Protein AF-T1GBB3-F1 (afdb_monomer_lite)

InterPro domains:
  IPR013783 Immunoglobulin-like fold [G3DSA:2.60.40.10] (2-65)
  IPR036179 Immunoglobulin-like domain superfamily [SSF48726] (12-63)

Secondary structure (DSSP, 8-state):
--HHHHHTTTEEEEEEEETTTEEE-TT-EETTTEEE-TTSPEEETT--HHHHTS-EEEEEEETT-

pLDDT: mean 85.22, std 13.3, range [46.44, 96.0]

Organism: Megaselia scalaris (NCBI:txid36166)

Radius of gyration: 12.85 Å; chains: 1; bounding box: 25×21×33 Å

Structure (mmCIF, N/CA/C/O backbone):
data_AF-T1GBB3-F1
#
_entry.id   AF-T1GBB3-F1
#
loop_
_atom_site.group_PDB
_atom_site.id
_atom_site.type_symbol
_atom_site.label_atom_id
_atom_site.label_alt_id
_atom_site.label_comp_id
_atom_site.label_asym_id
_atom_site.label_entity_id
_atom_site.label_seq_id
_atom_site.pdbx_PDB_ins_code
_atom_site.Cartn_x
_atom_site.Cartn_y
_atom_site.Cartn_z
_atom_site.occupancy
_atom_site.B_iso_or_equiv
_atom_site.auth_seq_id
_atom_site.auth_comp_id
_atom_site.auth_asym_id
_atom_site.auth_atom_id
_atom_site.pdbx_PDB_model_num
ATOM 1 N N . MET A 1 1 ? 10.976 7.832 17.578 1.00 46.44 1 MET A N 1
ATOM 2 C CA . MET A 1 1 ? 9.552 7.513 17.369 1.00 46.44 1 MET A CA 1
ATOM 3 C C . MET A 1 1 ? 9.035 8.494 16.337 1.00 46.44 1 MET A C 1
ATOM 5 O O . MET A 1 1 ? 8.903 9.675 16.639 1.00 46.44 1 MET A O 1
ATOM 9 N N . SER A 1 2 ? 8.924 8.065 15.082 1.00 52.16 2 SER A N 1
ATOM 10 C CA . SER A 1 2 ? 8.352 8.899 14.023 1.00 52.16 2 SER A CA 1
ATOM 11 C C . SER A 1 2 ? 6.841 8.985 14.264 1.00 52.16 2 SER A C 1
ATOM 13 O O . SER A 1 2 ? 6.222 7.999 14.651 1.00 52.16 2 SER A O 1
ATOM 15 N N . GLY A 1 3 ? 6.221 10.152 14.065 1.00 53.66 3 GLY A N 1
ATOM 16 C CA . GLY A 1 3 ? 4.789 10.369 14.350 1.00 53.66 3 GLY A CA 1
ATOM 17 C C . GLY A 1 3 ? 3.811 9.432 13.616 1.00 53.66 3 GLY A C 1
ATOM 18 O O . GLY A 1 3 ? 2.623 9.440 13.919 1.00 53.66 3 GLY A O 1
ATOM 19 N N . ALA A 1 4 ? 4.299 8.602 12.688 1.00 54.03 4 ALA A N 1
ATOM 20 C CA . ALA A 1 4 ? 3.543 7.542 12.030 1.00 54.03 4 ALA A CA 1
ATOM 21 C C . ALA A 1 4 ? 3.217 6.350 12.957 1.00 54.03 4 ALA A C 1
ATOM 23 O O . ALA A 1 4 ? 2.148 5.763 12.812 1.00 54.03 4 ALA A O 1
ATOM 24 N N . GLU A 1 5 ? 4.074 6.016 13.933 1.00 53.06 5 GLU A N 1
ATOM 25 C CA . GLU A 1 5 ? 3.831 4.880 14.845 1.00 53.06 5 GLU A CA 1
ATOM 26 C C . GLU A 1 5 ? 2.645 5.133 15.789 1.00 53.06 5 GLU A C 1
ATOM 28 O O . GLU A 1 5 ? 1.827 4.240 15.993 1.00 53.06 5 GLU A O 1
ATOM 33 N N . TYR A 1 6 ? 2.485 6.360 16.300 1.00 54.31 6 TYR A N 1
ATOM 34 C CA . TYR A 1 6 ? 1.434 6.696 17.274 1.00 54.31 6 TYR A CA 1
ATOM 35 C C . TYR A 1 6 ? 0.015 6.655 16.680 1.00 54.31 6 TYR A C 1
ATOM 37 O O . TYR A 1 6 ? -0.952 6.372 17.379 1.00 54.31 6 TYR A O 1
ATOM 45 N N . MET A 1 7 ? -0.134 6.909 15.377 1.00 58.12 7 MET A N 1
ATOM 46 C CA . MET A 1 7 ? -1.450 6.886 14.727 1.00 58.12 7 MET A CA 1
ATOM 47 C C . MET A 1 7 ? -1.939 5.463 14.427 1.00 58.12 7 MET A C 1
ATOM 49 O O . MET A 1 7 ? -3.145 5.250 14.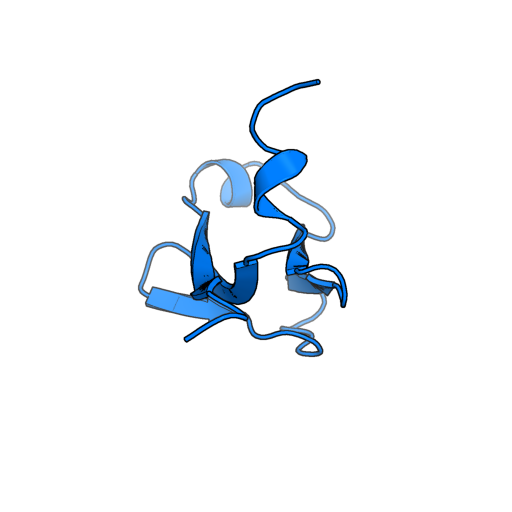324 1.00 58.12 7 MET A O 1
ATOM 53 N N . SER A 1 8 ? -1.033 4.487 14.313 1.00 62.06 8 SER A N 1
ATOM 54 C CA . SER A 1 8 ? -1.362 3.114 13.894 1.00 62.06 8 SER A CA 1
ATOM 55 C C . SER A 1 8 ? -2.313 2.375 14.850 1.00 62.06 8 SER A C 1
ATOM 57 O O . SER A 1 8 ? -3.047 1.483 14.421 1.00 62.06 8 SER A O 1
ATOM 59 N N . GLU A 1 9 ? -2.367 2.786 16.120 1.00 69.38 9 GLU A N 1
ATOM 60 C CA . GLU A 1 9 ? -3.285 2.227 17.122 1.00 69.38 9 GLU A CA 1
ATOM 61 C C . GLU A 1 9 ? -4.719 2.763 16.987 1.00 69.38 9 GLU A C 1
ATOM 63 O O . GLU A 1 9 ? -5.677 2.087 17.367 1.00 69.38 9 GLU A O 1
ATOM 68 N N . PHE A 1 10 ? -4.886 3.953 16.402 1.00 77.88 10 PHE A N 1
ATOM 69 C CA . PHE A 1 10 ? -6.167 4.664 16.346 1.00 77.88 10 PHE A CA 1
ATOM 70 C C . PHE A 1 10 ? -6.753 4.767 14.942 1.00 77.88 10 PHE A C 1
ATOM 72 O O . PHE A 1 10 ? -7.921 5.118 14.800 1.00 77.88 10 PHE A O 1
ATOM 79 N N . VAL A 1 11 ? -5.991 4.432 13.900 1.00 85.38 11 VAL A N 1
ATOM 80 C CA . VAL A 1 11 ? -6.494 4.387 12.525 1.00 85.38 11 VAL A CA 1
ATOM 81 C C . VAL A 1 11 ? -6.350 2.997 11.916 1.00 85.38 11 VAL A C 1
ATOM 83 O O . VAL A 1 11 ? -5.479 2.209 12.274 1.00 85.38 11 VAL A O 1
ATOM 86 N N . MET A 1 12 ? -7.239 2.662 10.988 1.00 89.31 12 MET A N 1
ATOM 87 C CA . MET A 1 12 ? -7.104 1.473 10.146 1.00 89.31 12 MET A CA 1
ATOM 88 C C . MET A 1 12 ? -7.269 1.854 8.683 1.00 89.31 12 MET A C 1
ATOM 90 O O . MET A 1 12 ? -8.171 2.618 8.339 1.00 89.31 12 MET A O 1
ATOM 94 N N . VAL A 1 13 ? -6.404 1.318 7.823 1.00 92.06 13 VAL A N 1
ATOM 95 C CA . VAL A 1 13 ? -6.551 1.460 6.372 1.00 92.06 13 VAL A CA 1
ATOM 96 C C . VAL A 1 13 ? -7.712 0.583 5.916 1.00 92.06 13 VAL A C 1
ATOM 98 O O . VAL A 1 13 ? -7.758 -0.607 6.212 1.00 92.06 13 VAL A O 1
ATOM 101 N N . THR A 1 14 ? -8.656 1.177 5.194 1.00 93.38 14 THR A N 1
ATOM 102 C CA . THR A 1 14 ? -9.822 0.482 4.631 1.00 93.38 14 THR A CA 1
ATOM 103 C C . THR A 1 14 ? -9.673 0.218 3.140 1.00 93.38 14 THR A C 1
ATOM 105 O O . THR A 1 14 ? -10.274 -0.724 2.628 1.00 93.38 14 THR A O 1
ATOM 108 N N . ALA A 1 15 ? -8.868 1.024 2.444 1.00 94.69 15 ALA A N 1
ATOM 109 C CA . ALA A 1 15 ? -8.515 0.822 1.045 1.00 94.69 15 ALA A CA 1
ATOM 110 C C . ALA A 1 15 ? -7.289 1.655 0.658 1.00 94.69 15 ALA A C 1
ATOM 112 O O . ALA A 1 15 ? -7.015 2.695 1.259 1.00 94.69 15 ALA A O 1
ATOM 113 N N . TRP A 1 16 ? -6.630 1.252 -0.422 1.00 96.00 16 TRP A N 1
ATOM 114 C CA . TRP A 1 16 ? -5.763 2.126 -1.206 1.00 96.00 16 TRP A CA 1
ATOM 115 C C . TRP A 1 16 ? -6.492 2.598 -2.462 1.00 96.00 16 TRP A C 1
ATOM 117 O O . TRP A 1 16 ? -7.316 1.879 -3.025 1.00 96.00 16 TRP A O 1
ATOM 127 N N . VAL A 1 17 ? -6.199 3.819 -2.890 1.00 95.31 17 VAL A N 1
ATOM 128 C CA . VAL A 1 17 ? -6.711 4.417 -4.121 1.00 95.31 17 VAL A CA 1
ATOM 129 C C . VAL A 1 17 ? -5.520 4.730 -5.008 1.00 95.31 17 VAL A C 1
ATOM 131 O O . VAL A 1 17 ? -4.650 5.510 -4.620 1.00 95.31 17 VAL A O 1
ATOM 134 N N . GLN A 1 18 ? -5.480 4.097 -6.173 1.00 93.31 18 GLN A N 1
ATOM 135 C CA . GLN A 1 18 ? -4.504 4.394 -7.214 1.00 93.31 18 GLN A CA 1
ATOM 136 C C . GLN A 1 18 ? -5.048 5.498 -8.127 1.00 93.31 18 GLN A C 1
ATOM 138 O O . GLN A 1 18 ? -6.263 5.599 -8.340 1.00 93.31 18 GLN A O 1
ATOM 143 N N . ASP A 1 19 ? -4.144 6.281 -8.714 1.00 86.44 19 ASP A N 1
ATOM 144 C CA . ASP A 1 19 ? -4.448 7.189 -9.821 1.00 86.44 19 ASP A CA 1
ATOM 145 C C . ASP A 1 19 ? -5.421 6.577 -10.837 1.00 86.44 19 ASP A C 1
ATOM 147 O O . ASP A 1 19 ? -5.275 5.428 -11.267 1.00 86.44 19 ASP A O 1
ATOM 151 N N . GLY A 1 20 ? -6.438 7.359 -11.203 1.00 81.31 20 GLY A N 1
ATOM 152 C CA . GLY A 1 20 ? -7.556 6.910 -12.038 1.00 81.31 20 GLY A CA 1
ATOM 153 C C . GLY A 1 20 ? -8.764 6.374 -11.260 1.00 81.31 20 GLY A C 1
ATOM 154 O O . GLY A 1 20 ? -9.756 6.009 -11.881 1.00 81.31 20 GLY A O 1
ATOM 155 N N . GLY A 1 21 ? -8.719 6.360 -9.921 1.00 87.00 21 GLY A N 1
ATOM 156 C CA . GLY A 1 21 ? -9.871 6.023 -9.070 1.00 87.00 21 GLY A CA 1
ATOM 157 C C . GLY A 1 21 ? -10.044 4.527 -8.801 1.00 87.00 21 GLY A C 1
ATOM 158 O O . GLY A 1 21 ? -11.104 4.092 -8.356 1.00 87.00 21 GLY A O 1
ATOM 159 N N . MET A 1 22 ? -9.013 3.723 -9.062 1.00 91.19 22 MET A N 1
ATOM 160 C CA . MET A 1 22 ? -9.037 2.292 -8.777 1.00 91.19 22 MET A CA 1
ATOM 161 C C . MET A 1 22 ? -8.904 2.045 -7.271 1.00 91.19 22 MET A C 1
ATOM 163 O O . MET A 1 22 ? -7.939 2.486 -6.646 1.00 91.19 22 MET A O 1
ATOM 167 N N . HIS A 1 23 ? -9.863 1.312 -6.703 1.00 93.31 23 HIS A N 1
ATOM 168 C CA . HIS A 1 23 ? -9.889 0.955 -5.287 1.00 93.31 23 HIS A CA 1
ATOM 169 C C . HIS A 1 23 ? -9.290 -0.436 -5.054 1.00 93.31 23 HIS A C 1
ATOM 171 O O . HIS A 1 23 ? -9.729 -1.419 -5.648 1.00 93.31 23 HIS A O 1
ATOM 177 N N . LEU A 1 24 ? -8.309 -0.510 -4.157 1.00 93.38 24 LEU A N 1
ATOM 178 C CA . LEU A 1 24 ? -7.629 -1.731 -3.736 1.00 93.38 24 LEU A CA 1
ATOM 179 C C . LEU A 1 24 ? -8.031 -2.026 -2.287 1.00 93.38 24 LEU A C 1
ATOM 181 O O . LEU A 1 24 ? -7.674 -1.271 -1.378 1.00 93.38 24 LEU A O 1
ATOM 185 N N . TYR A 1 25 ? -8.795 -3.095 -2.071 1.00 92.12 25 TYR A N 1
ATOM 186 C CA . TYR A 1 25 ? -9.304 -3.462 -0.749 1.00 92.12 25 TYR A CA 1
ATOM 187 C C . TYR A 1 25 ? -8.440 -4.544 -0.081 1.00 92.12 25 TYR A C 1
ATOM 189 O O . TYR A 1 25 ? -7.858 -5.378 -0.782 1.00 92.12 25 TYR A O 1
ATOM 197 N N . PRO A 1 26 ? -8.379 -4.576 1.265 1.00 87.94 26 PRO A N 1
ATOM 198 C CA . PRO A 1 26 ? -7.780 -5.680 2.013 1.00 87.94 26 PRO A CA 1
ATOM 199 C C . PRO A 1 26 ? -8.273 -7.045 1.529 1.00 87.94 26 PRO A C 1
ATOM 201 O O . PRO A 1 26 ? -9.449 -7.203 1.196 1.00 87.94 26 PRO A O 1
ATOM 204 N N . ASN A 1 27 ? -7.377 -8.034 1.508 1.00 77.69 27 ASN A N 1
ATOM 205 C CA . ASN A 1 27 ? -7.660 -9.406 1.060 1.00 77.69 27 ASN A CA 1
ATOM 206 C C . ASN A 1 27 ? -8.128 -9.525 -0.403 1.00 77.69 27 ASN A C 1
ATOM 208 O O . ASN A 1 27 ? -8.665 -10.560 -0.793 1.00 77.69 27 ASN A O 1
ATOM 212 N N . THR A 1 28 ? -7.926 -8.485 -1.217 1.00 74.50 28 THR A N 1
ATOM 213 C CA . THR A 1 28 ? -8.131 -8.554 -2.665 1.00 74.50 28 THR A CA 1
ATOM 214 C C . THR A 1 28 ? -6.779 -8.696 -3.347 1.00 74.50 28 THR A C 1
ATOM 216 O O . THR A 1 28 ? -5.900 -7.851 -3.175 1.00 74.50 28 THR A O 1
ATOM 219 N N . ASP A 1 29 ? -6.628 -9.761 -4.128 1.00 77.88 29 ASP A N 1
ATOM 220 C CA . ASP A 1 29 ? -5.556 -9.881 -5.108 1.00 77.88 29 ASP A CA 1
ATOM 221 C C . ASP A 1 29 ? -6.097 -9.417 -6.464 1.00 77.88 29 ASP A C 1
ATOM 223 O O . ASP A 1 29 ? -7.028 -10.013 -7.014 1.00 77.88 29 ASP A O 1
ATOM 227 N N . ILE A 1 30 ? -5.533 -8.330 -6.994 1.00 81.25 30 ILE A N 1
ATOM 228 C CA . ILE A 1 30 ? -5.874 -7.858 -8.335 1.00 81.25 30 ILE A CA 1
ATOM 229 C C . ILE A 1 30 ? -4.798 -8.311 -9.313 1.00 81.25 30 ILE A C 1
ATOM 231 O O . ILE A 1 30 ? -3.787 -7.634 -9.529 1.00 81.25 30 ILE A O 1
ATOM 235 N N . GLY A 1 31 ? -5.049 -9.472 -9.920 1.00 82.06 31 GLY A N 1
ATOM 236 C CA . GLY A 1 31 ? -4.237 -10.019 -11.007 1.00 82.06 31 GLY A CA 1
ATOM 237 C C . GLY A 1 31 ? -2.784 -10.314 -10.625 1.00 82.06 31 GLY A C 1
ATOM 238 O O . GLY A 1 31 ? -1.915 -10.279 -11.492 1.00 82.06 31 GLY A O 1
ATOM 239 N N . GLY A 1 32 ? -2.497 -10.537 -9.343 1.00 88.88 32 GLY A N 1
ATOM 240 C CA . GLY A 1 32 ? -1.170 -10.786 -8.782 1.00 88.88 32 GLY A CA 1
ATOM 241 C C . GLY A 1 32 ? -0.303 -9.537 -8.628 1.00 88.88 32 GLY A C 1
ATOM 242 O O . GLY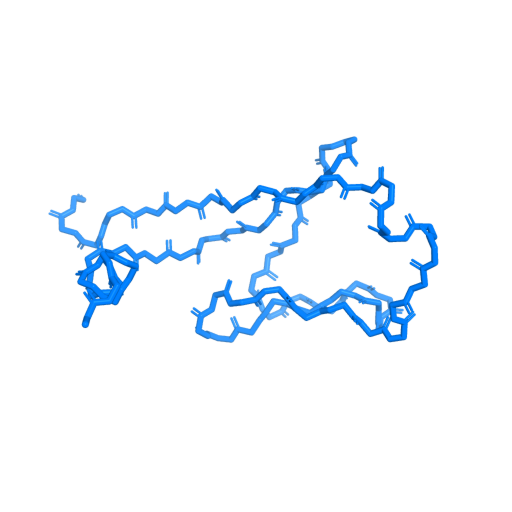 A 1 32 ? 0.812 -9.636 -8.114 1.00 88.88 32 GLY A O 1
ATOM 243 N N . LYS A 1 33 ? -0.768 -8.366 -9.091 1.00 93.94 33 LYS A N 1
ATOM 244 C CA . LYS A 1 33 ? 0.025 -7.127 -9.117 1.00 93.94 33 LYS A CA 1
ATOM 245 C C . LYS A 1 33 ? -0.067 -6.347 -7.811 1.00 93.94 33 LYS A C 1
ATOM 247 O O . LYS A 1 33 ? 0.945 -5.825 -7.349 1.00 93.94 33 LYS A O 1
ATOM 252 N N . TYR A 1 34 ? -1.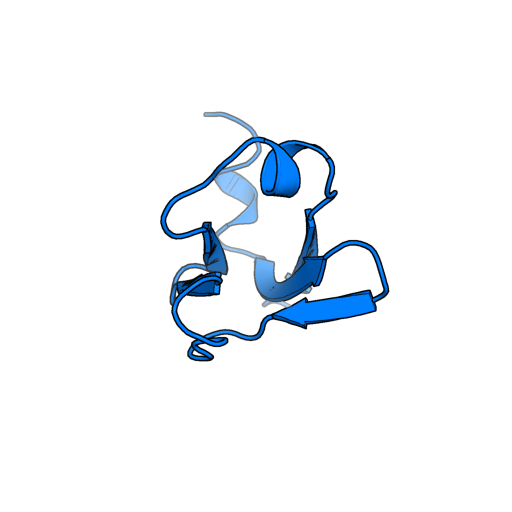266 -6.258 -7.243 1.00 94.25 34 TYR A N 1
ATOM 253 C CA . TYR A 1 34 ? -1.554 -5.472 -6.047 1.00 94.25 34 TYR A CA 1
ATOM 254 C C . TYR A 1 34 ? -2.119 -6.367 -4.953 1.00 94.25 34 TYR A C 1
ATOM 256 O O . TYR A 1 34 ? -3.076 -7.105 -5.188 1.00 94.25 34 TYR A O 1
ATOM 264 N N . THR A 1 35 ? -1.565 -6.250 -3.751 1.00 93.81 35 THR A N 1
ATOM 265 C CA . THR A 1 35 ? -2.056 -6.948 -2.563 1.00 93.81 35 THR A CA 1
ATOM 266 C C . THR A 1 35 ? -2.103 -5.971 -1.400 1.00 93.81 35 THR A C 1
ATOM 268 O O . THR A 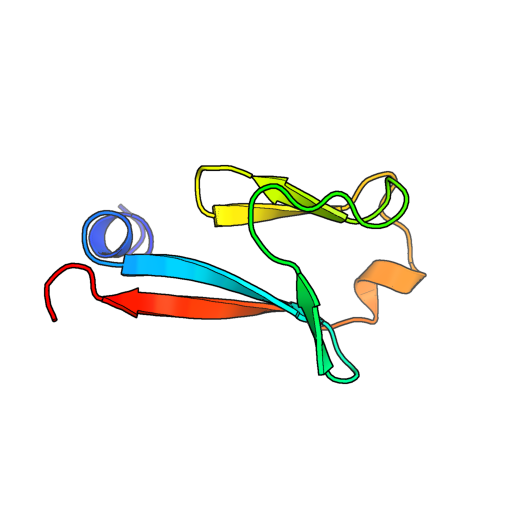1 35 ? -1.094 -5.359 -1.064 1.00 93.81 35 THR A O 1
ATOM 271 N N . VAL A 1 36 ? -3.264 -5.825 -0.767 1.00 92.88 36 VAL A N 1
ATOM 272 C CA . VAL A 1 36 ? -3.381 -5.068 0.485 1.00 92.88 36 VAL A CA 1
ATOM 273 C C . VAL A 1 36 ? -3.282 -6.048 1.648 1.00 92.88 36 VAL A C 1
ATOM 275 O O . VAL A 1 36 ? -4.133 -6.930 1.800 1.00 92.88 36 VAL A O 1
ATOM 278 N N . LEU A 1 37 ? -2.219 -5.907 2.437 1.00 90.38 37 LEU A N 1
ATOM 279 C CA . LEU A 1 37 ? -1.916 -6.761 3.581 1.00 90.38 37 LEU A CA 1
ATOM 280 C C . LEU A 1 37 ? -2.890 -6.500 4.739 1.00 90.38 37 LEU A C 1
ATOM 282 O O . LEU A 1 37 ? -3.530 -5.451 4.826 1.00 90.38 37 LEU A O 1
ATOM 286 N N . SER A 1 38 ? -2.983 -7.450 5.671 1.00 86.81 38 SER A N 1
ATOM 287 C CA . SER A 1 38 ? -3.874 -7.356 6.837 1.00 86.81 38 SER A CA 1
ATOM 288 C C . SER A 1 38 ? -3.535 -6.196 7.782 1.00 86.81 38 SER A C 1
ATOM 290 O O . SER A 1 38 ? -4.411 -5.721 8.501 1.00 86.81 38 SER A O 1
ATOM 292 N N . ASN A 1 39 ? -2.291 -5.712 7.762 1.00 86.19 39 ASN A N 1
ATOM 293 C CA . ASN A 1 39 ? -1.850 -4.525 8.498 1.00 86.19 39 ASN A CA 1
ATOM 294 C C . ASN A 1 39 ? -2.188 -3.199 7.781 1.00 86.19 39 ASN A C 1
ATOM 296 O O . ASN A 1 39 ? -1.957 -2.131 8.343 1.00 86.19 39 ASN A O 1
ATOM 300 N N . GLY A 1 40 ? -2.748 -3.251 6.567 1.00 88.88 40 GLY A N 1
ATOM 301 C CA . GLY A 1 40 ? -3.137 -2.082 5.781 1.00 88.88 40 GLY A CA 1
ATOM 302 C C . GLY A 1 40 ? -2.089 -1.589 4.781 1.00 88.88 40 GLY A C 1
ATOM 303 O O . GLY A 1 40 ? -2.365 -0.640 4.048 1.00 88.88 40 GLY A O 1
ATOM 304 N N . GLU A 1 41 ? -0.912 -2.209 4.707 1.00 92.06 41 GLU A N 1
ATOM 305 C CA . GLU A 1 41 ? 0.110 -1.851 3.719 1.00 92.06 41 GLU A CA 1
ATOM 306 C C . GLU A 1 41 ? -0.278 -2.315 2.308 1.00 92.06 41 GLU A C 1
ATOM 308 O O . GLU A 1 41 ? -0.888 -3.371 2.124 1.00 92.06 41 GLU A O 1
ATOM 313 N N . LEU A 1 42 ? 0.098 -1.529 1.294 1.00 94.19 42 LEU A N 1
ATOM 314 C CA . LEU A 1 42 ? -0.017 -1.920 -0.109 1.00 94.19 42 LEU A CA 1
ATOM 315 C C . LEU A 1 42 ? 1.292 -2.553 -0.578 1.00 94.19 42 LEU A C 1
ATOM 317 O O . LEU A 1 42 ? 2.326 -1.892 -0.638 1.00 94.19 42 LEU A O 1
ATOM 321 N N . TYR A 1 43 ? 1.221 -3.816 -0.977 1.00 94.06 43 TYR A N 1
ATOM 322 C CA . TYR A 1 43 ? 2.295 -4.528 -1.649 1.00 94.06 43 TYR A CA 1
ATOM 323 C C . TYR A 1 43 ? 2.085 -4.499 -3.168 1.00 94.06 43 TYR A C 1
ATOM 325 O O . TYR A 1 43 ? 1.032 -4.901 -3.671 1.00 94.06 43 TYR A O 1
ATOM 333 N N . ILE A 1 44 ? 3.097 -4.030 -3.903 1.00 95.19 44 ILE A N 1
ATOM 334 C CA . ILE A 1 44 ? 3.114 -4.008 -5.370 1.00 95.19 44 ILE A CA 1
ATOM 335 C C . ILE A 1 44 ? 4.117 -5.056 -5.847 1.00 95.19 44 ILE A C 1
ATOM 337 O O . ILE A 1 44 ? 5.329 -4.868 -5.743 1.00 95.19 44 ILE A O 1
ATOM 341 N N . ASN A 1 45 ? 3.614 -6.163 -6.387 1.00 95.25 45 ASN A N 1
ATOM 342 C CA . ASN A 1 45 ? 4.453 -7.239 -6.897 1.00 95.25 45 ASN A CA 1
ATOM 343 C C . ASN A 1 45 ? 5.192 -6.787 -8.166 1.00 95.25 45 ASN A C 1
ATOM 345 O O . ASN A 1 45 ? 4.611 -6.115 -9.025 1.00 95.25 45 ASN A O 1
ATOM 349 N N . ASN A 1 46 ? 6.469 -7.161 -8.293 1.00 95.31 46 ASN A N 1
ATOM 350 C CA . ASN A 1 46 ? 7.308 -6.870 -9.456 1.00 95.31 46 ASN A CA 1
ATOM 351 C C . ASN A 1 46 ? 7.207 -5.392 -9.886 1.00 95.31 46 ASN A C 1
ATOM 353 O O . ASN A 1 46 ? 6.795 -5.074 -11.007 1.00 95.31 46 ASN A O 1
ATOM 357 N N . ALA A 1 47 ? 7.443 -4.483 -8.935 1.00 95.56 47 ALA A N 1
ATOM 358 C CA . ALA A 1 47 ? 7.336 -3.045 -9.153 1.00 95.56 47 ALA A CA 1
ATOM 359 C C . ALA A 1 47 ? 8.303 -2.583 -10.255 1.00 95.56 47 ALA A C 1
ATOM 361 O O . ALA A 1 47 ? 9.478 -2.949 -10.259 1.00 95.56 47 ALA A O 1
ATOM 362 N N . GLY A 1 48 ? 7.802 -1.774 -11.187 1.00 95.19 48 GLY A N 1
ATOM 363 C CA . GLY A 1 48 ? 8.586 -1.243 -12.301 1.00 95.19 48 GLY A CA 1
ATOM 364 C C . GLY A 1 48 ? 8.333 0.245 -12.543 1.00 95.19 48 GLY A C 1
ATOM 365 O O . GLY A 1 48 ? 7.551 0.867 -11.822 1.00 95.19 48 GLY A O 1
ATOM 366 N N . PRO A 1 49 ? 8.943 0.831 -13.589 1.00 95.94 49 PRO A N 1
ATOM 367 C CA . PRO A 1 49 ? 8.819 2.260 -13.885 1.00 95.94 49 PRO A CA 1
ATOM 368 C C . PRO A 1 49 ? 7.365 2.741 -13.989 1.00 95.94 49 PRO A C 1
ATOM 370 O O . PRO A 1 49 ? 7.025 3.793 -13.462 1.00 95.94 49 PRO A O 1
ATOM 373 N N . ASN A 1 50 ? 6.479 1.931 -14.578 1.00 92.50 50 ASN A N 1
ATOM 374 C CA . ASN A 1 50 ? 5.051 2.244 -14.702 1.00 92.50 50 ASN A CA 1
ATOM 375 C C . ASN A 1 50 ? 4.339 2.431 -13.354 1.00 92.50 50 ASN A C 1
ATOM 377 O O . ASN A 1 50 ? 3.342 3.145 -13.289 1.00 92.50 50 ASN A O 1
ATOM 381 N N . ASP A 1 51 ? 4.814 1.782 -12.289 1.00 94.25 51 ASP A N 1
ATOM 382 C CA . ASP A 1 51 ? 4.226 1.919 -10.958 1.00 94.25 51 ASP A CA 1
ATOM 383 C C . ASP A 1 51 ? 4.713 3.178 -10.242 1.00 94.25 51 ASP A C 1
ATOM 385 O O . ASP A 1 51 ? 3.982 3.709 -9.414 1.00 94.25 51 ASP A O 1
ATOM 389 N N . ALA A 1 52 ? 5.904 3.677 -10.593 1.00 92.62 52 ALA A N 1
ATOM 390 C CA . ALA A 1 52 ? 6.482 4.897 -10.032 1.00 92.62 52 ALA A CA 1
ATOM 391 C C . ALA A 1 52 ? 5.803 6.177 -10.549 1.00 92.62 52 ALA A C 1
ATOM 393 O O . ALA A 1 52 ? 5.849 7.207 -9.884 1.00 92.62 52 ALA A O 1
ATOM 394 N N . TYR A 1 53 ? 5.157 6.113 -11.718 1.00 93.44 53 TYR A N 1
ATOM 395 C CA . TYR A 1 53 ? 4.375 7.224 -12.273 1.00 93.44 53 TYR A CA 1
ATOM 396 C C . TYR A 1 53 ? 2.948 7.319 -11.713 1.00 93.44 53 TYR A C 1
ATOM 398 O O . TYR A 1 53 ? 2.194 8.187 -12.142 1.00 93.44 53 TYR A O 1
ATOM 406 N N . LYS A 1 54 ? 2.566 6.429 -10.790 1.00 93.38 54 LYS A N 1
ATOM 407 C CA . LYS A 1 54 ? 1.249 6.419 -10.145 1.00 93.38 54 LYS A CA 1
ATOM 408 C C . LYS A 1 54 ? 1.361 6.954 -8.722 1.00 93.38 54 LYS A C 1
ATOM 410 O O . LYS A 1 54 ? 2.279 6.585 -7.991 1.00 93.38 54 LYS A O 1
ATOM 415 N N . ALA A 1 55 ? 0.389 7.749 -8.299 1.00 94.56 55 ALA A N 1
ATOM 416 C CA . ALA A 1 55 ? 0.148 8.054 -6.904 1.00 94.56 55 ALA A CA 1
ATOM 417 C C . ALA A 1 55 ? -0.783 7.010 -6.272 1.00 94.56 55 ALA A C 1
ATOM 419 O O . ALA A 1 55 ? -1.702 6.464 -6.894 1.00 94.56 55 ALA A O 1
ATOM 420 N N . TYR A 1 56 ? -0.518 6.744 -4.996 1.00 95.19 56 TYR A N 1
ATOM 421 C CA . TYR A 1 56 ? -1.271 5.817 -4.167 1.00 95.19 56 TYR A CA 1
ATOM 422 C C . TYR A 1 56 ? -1.640 6.540 -2.878 1.00 95.19 56 TYR A C 1
ATOM 424 O O . TYR A 1 56 ? -0.767 6.986 -2.137 1.00 95.19 56 TYR A O 1
ATOM 432 N N . THR A 1 57 ? -2.936 6.663 -2.613 1.00 95.44 57 THR A N 1
ATOM 433 C CA . THR A 1 57 ? -3.454 7.317 -1.406 1.00 95.44 57 THR A CA 1
ATOM 434 C C . THR A 1 57 ? -4.200 6.298 -0.561 1.00 95.44 57 THR A C 1
ATOM 436 O O . THR A 1 57 ? -5.044 5.569 -1.080 1.00 95.44 57 THR A O 1
ATOM 439 N N . CYS A 1 58 ? -3.928 6.238 0.741 1.00 94.31 58 CYS A N 1
ATOM 440 C CA . CYS A 1 58 ? -4.689 5.378 1.642 1.00 94.31 58 CYS A CA 1
ATOM 441 C C . CYS A 1 58 ? -5.969 6.079 2.128 1.00 94.31 58 CYS A C 1
ATOM 443 O O . CYS A 1 58 ? -5.988 7.279 2.400 1.00 94.31 58 CYS A O 1
ATOM 445 N N . ARG A 1 59 ? -7.053 5.311 2.252 1.00 93.88 59 ARG A N 1
ATOM 446 C CA . ARG A 1 59 ? -8.256 5.698 2.993 1.00 93.88 59 ARG A CA 1
ATOM 447 C C . ARG A 1 59 ? -8.204 5.041 4.355 1.00 93.88 59 ARG A C 1
ATOM 449 O O . ARG A 1 59 ? -8.049 3.824 4.447 1.00 93.88 59 ARG A O 1
ATOM 456 N N . THR A 1 60 ? -8.372 5.837 5.398 1.00 92.88 60 THR A N 1
ATOM 457 C CA . THR A 1 60 ? -8.380 5.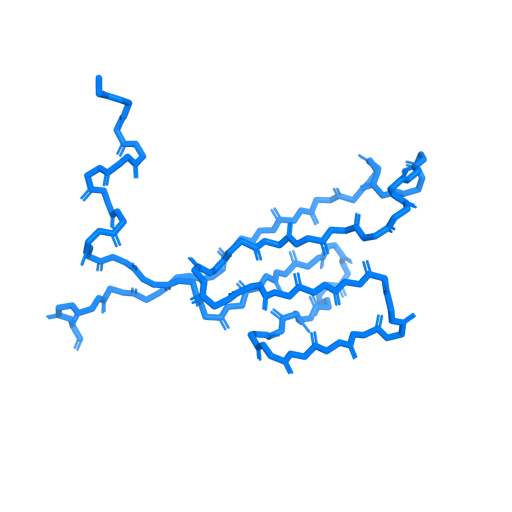369 6.779 1.00 92.88 60 TH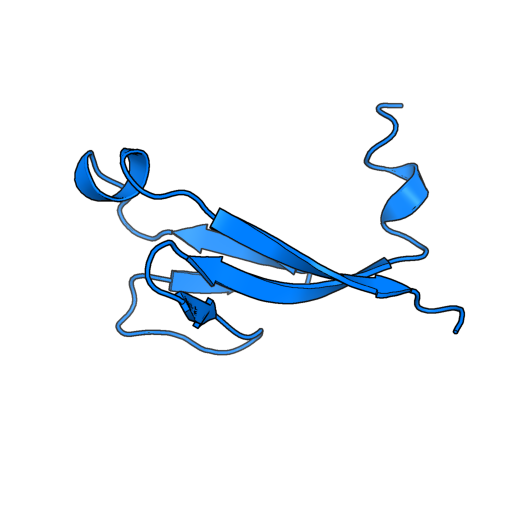R A CA 1
ATOM 458 C C . THR A 1 60 ? -9.717 5.657 7.444 1.00 92.88 60 THR A C 1
ATOM 460 O O . THR A 1 60 ? -10.451 6.557 7.036 1.00 92.88 60 THR A O 1
ATOM 463 N N . VAL A 1 61 ? -10.043 4.875 8.468 1.00 92.12 61 VAL A N 1
ATOM 464 C CA . VAL A 1 61 ? -11.081 5.222 9.444 1.00 92.12 61 VAL A CA 1
ATOM 465 C C . VAL A 1 61 ? -10.455 5.278 10.827 1.00 92.12 61 VAL A C 1
ATOM 467 O O . VAL A 1 61 ? -9.508 4.539 11.115 1.00 92.12 61 VAL A O 1
ATOM 470 N N . ASN A 1 62 ? -10.962 6.180 11.661 1.00 88.19 62 ASN A N 1
ATOM 471 C CA . ASN A 1 62 ? -10.598 6.228 13.066 1.00 88.19 62 ASN A CA 1
ATOM 472 C C . ASN A 1 62 ? -11.331 5.087 13.785 1.00 88.19 62 ASN A C 1
ATOM 474 O O . ASN A 1 62 ? -12.535 4.932 13.625 1.00 88.19 62 ASN A O 1
ATOM 478 N N . ARG A 1 63 ? -10.605 4.271 14.551 1.00 81.00 63 ARG A N 1
ATOM 479 C CA . ARG A 1 63 ? -11.171 3.135 15.295 1.00 81.00 63 ARG A CA 1
ATOM 480 C C . ARG A 1 63 ? -12.032 3.569 16.487 1.00 81.00 63 ARG A C 1
ATOM 482 O O . ARG A 1 63 ? -12.730 2.738 17.054 1.00 81.00 63 ARG A O 1
ATOM 489 N N . LEU A 1 64 ? -11.943 4.834 16.894 1.00 81.38 64 LEU A N 1
ATOM 490 C CA . LEU A 1 64 ? -12.623 5.394 18.065 1.00 81.38 64 LEU A CA 1
ATOM 491 C C . LEU A 1 64 ? -13.946 6.112 17.735 1.00 81.38 64 LEU A C 1
ATOM 493 O O . LEU A 1 64 ? -14.575 6.644 18.649 1.00 81.38 64 LEU A O 1
ATOM 497 N N . THR A 1 65 ? -14.342 6.170 16.461 1.00 68.50 65 THR A N 1
ATOM 498 C CA . THR A 1 65 ? -15.558 6.849 15.970 1.00 68.50 65 THR A CA 1
ATOM 499 C C . THR A 1 65 ? -16.438 5.884 15.204 1.00 68.50 65 THR A C 1
ATOM 501 O O . THR A 1 65 ? -17.664 5.904 15.429 1.00 68.50 65 THR A O 1
#

Foldseek 3Di:
DPPVVVCLVFKAFQWKAKPPGDTGGAPDDDVVQWHQHPSRDIDGPPDDPVNVPMDIDTDMDTPVD

Sequence (65 aa):
MSGAEYMSEFVMVTAWVQDGGMHLYPNTDIGGKYTVLSNGELYINNAGPNDAYKAYTCRTVNRLT